Protein AF-A0A1H1QLU3-F1 (afdb_monomer)

Sequence (171 aa):
MPDSFSELRDSGGSNRPWVIGAIAVLIVAVLAAAAAAAYALSRPASERSASPAVVTVTAQPAPPNGPAQSPAPGTYTGWITSTSSGAESGFNGVLTFAGDSAMLSYPAKNCALLLTQSRDDAWTARPLTTRCPDSEGTWSVRDAAPGIIELERVGAEGSTTHGTLSWESPV

Organism: NCBI:txid441500

pLDDT: mean 75.28, std 16.71, range [37.44, 95.94]

Foldseek 3Di:
DDDPCVVVVVPPPDCVVVVVVVVVVVVVVVVVVVVVVVVVVLDDPPPPDPDDDPDDDPDDDADDPDPQDDDDFAKWKWKKWKDDPRDIDMFIWIWGDDHQWIKIDGVSQRWIWIWGHDDRQWTFTDTPDPSDPQVGDIWGWDPPDRQKIKIWDQTPPRMIMIIIIGGDDDD

Mean predicted aligned error: 17.28 Å

Secondary structure (DSSP, 8-state):
---TTHHHHHS----HHHHHHHHHHHHHHHHHHHHHHHHHHHSPP---------------PPPP--SS-SPPSEEEEEEEEEEETTEEEEEEEEEEEETTEEEEEEGGGTEEEEEEEEETTEEEEEESSTT-TT--EEEEEEEEETTEEEEEEE-GGG-EEEEEEEE----

Radius of gyration: 29.12 Å; Cα contacts (8 Å, |Δi|>4): 262; chains: 1; bounding box: 80×38×87 Å

Solvent-accessible surface area (backbone atoms only — not comparable to full-atom values): 10048 Å² total; per-residue (Å²): 132,86,62,85,66,57,61,66,68,70,67,64,68,82,58,60,67,60,52,52,49,53,51,53,53,51,53,52,52,52,51,51,52,52,52,51,50,52,53,58,70,69,44,75,78,77,75,73,83,74,74,84,77,87,75,84,80,80,86,76,81,82,77,79,93,61,80,92,72,69,80,74,70,44,42,24,39,37,53,34,40,36,39,45,97,90,46,77,50,72,46,59,38,40,38,34,37,62,79,67,32,31,40,41,34,26,74,94,59,63,23,38,30,43,30,36,61,73,56,86,46,35,24,42,33,42,68,76,36,93,54,42,79,85,58,58,49,56,32,40,51,42,80,76,47,96,61,30,34,38,40,37,30,71,44,76,94,78,17,39,36,39,30,50,28,37,57,58,77,89,127

Structure (mmCIF, N/CA/C/O backbone):
data_AF-A0A1H1QLU3-F1
#
_entry.id   AF-A0A1H1QLU3-F1
#
loop_
_atom_site.group_PDB
_atom_site.id
_atom_site.type_symbol
_atom_site.label_atom_id
_atom_site.label_alt_id
_atom_site.label_comp_id
_atom_site.label_asym_id
_atom_site.label_entity_id
_atom_site.label_seq_id
_atom_site.pdbx_PDB_ins_code
_atom_site.Cartn_x
_atom_site.Cartn_y
_atom_site.Cartn_z
_atom_site.occupancy
_atom_site.B_iso_or_equiv
_atom_site.auth_seq_id
_atom_site.auth_comp_id
_atom_site.auth_asym_id
_atom_site.auth_atom_id
_atom_site.pdbx_PDB_model_num
ATOM 1 N N . MET A 1 1 ? 50.876 -17.470 -65.745 1.00 58.22 1 MET A N 1
ATOM 2 C CA . MET A 1 1 ? 49.482 -17.453 -66.228 1.00 58.22 1 MET A CA 1
ATOM 3 C C . MET A 1 1 ? 48.637 -17.147 -65.002 1.00 58.22 1 MET A C 1
ATOM 5 O O . MET A 1 1 ? 48.676 -17.963 -64.095 1.00 58.22 1 MET A O 1
ATOM 9 N N . PRO A 1 2 ? 48.071 -15.939 -64.852 1.00 54.38 2 PRO A N 1
ATOM 10 C CA . PRO A 1 2 ? 47.222 -15.633 -63.705 1.00 54.38 2 PRO A CA 1
ATOM 11 C C . PRO A 1 2 ? 45.893 -16.381 -63.854 1.00 54.38 2 PRO A C 1
ATOM 13 O O . PRO A 1 2 ? 45.270 -16.329 -64.914 1.00 54.38 2 PRO A O 1
ATOM 16 N N . ASP A 1 3 ? 45.500 -17.123 -62.822 1.00 59.22 3 ASP A N 1
ATOM 17 C CA . ASP A 1 3 ? 44.288 -17.939 -62.837 1.00 59.22 3 ASP A CA 1
ATOM 18 C C . ASP A 1 3 ? 43.045 -17.036 -62.838 1.00 59.22 3 ASP A C 1
ATOM 20 O O . ASP A 1 3 ? 42.929 -16.131 -62.007 1.00 59.22 3 ASP A O 1
ATOM 24 N N . SER A 1 4 ? 42.086 -17.300 -63.733 1.00 61.44 4 SER A N 1
ATOM 25 C CA . SER A 1 4 ? 40.834 -16.530 -63.900 1.00 61.44 4 SER A CA 1
ATOM 26 C C . SER A 1 4 ? 39.953 -16.427 -62.642 1.00 61.44 4 SER A C 1
ATOM 28 O O . SER A 1 4 ? 38.969 -15.696 -62.635 1.00 61.44 4 SER A O 1
ATOM 30 N N . PHE A 1 5 ? 40.294 -17.126 -61.558 1.00 60.06 5 PHE A N 1
ATOM 31 C CA . PHE A 1 5 ? 39.605 -17.039 -60.266 1.00 60.06 5 PHE A CA 1
ATOM 32 C C . PHE A 1 5 ? 40.144 -15.930 -59.348 1.00 60.06 5 PHE A C 1
ATOM 34 O O . PHE A 1 5 ? 39.561 -15.668 -58.295 1.00 60.06 5 PHE A O 1
ATOM 41 N N . SER A 1 6 ? 41.232 -15.262 -59.741 1.00 57.44 6 SER A N 1
ATOM 42 C CA . SER A 1 6 ? 41.825 -14.143 -58.995 1.00 57.44 6 SER A CA 1
ATOM 43 C C . SER A 1 6 ? 40.922 -12.904 -59.025 1.00 57.44 6 SER A C 1
ATOM 45 O O . SER A 1 6 ? 40.708 -12.274 -57.993 1.00 57.44 6 SER A O 1
ATOM 47 N N . GLU A 1 7 ? 40.303 -12.613 -60.175 1.00 53.84 7 GLU A N 1
ATOM 48 C CA . GLU A 1 7 ? 39.374 -11.482 -60.351 1.00 53.84 7 GLU A CA 1
ATOM 49 C C . GLU A 1 7 ? 38.091 -11.624 -59.521 1.00 53.84 7 GLU A C 1
ATOM 51 O O . GLU A 1 7 ? 37.532 -10.625 -59.080 1.00 53.84 7 GLU A O 1
ATOM 56 N N . LEU A 1 8 ? 37.656 -12.855 -59.228 1.00 54.62 8 LEU A N 1
ATOM 57 C CA . LEU A 1 8 ? 36.462 -13.107 -58.413 1.00 54.62 8 LEU A CA 1
ATOM 58 C C . LEU A 1 8 ? 36.695 -12.889 -56.909 1.00 54.62 8 LEU A C 1
ATOM 60 O O . LEU A 1 8 ? 35.736 -12.693 -56.162 1.00 54.62 8 LEU A O 1
ATOM 64 N N . ARG A 1 9 ? 37.954 -12.921 -56.450 1.00 56.31 9 ARG A N 1
ATOM 65 C CA . ARG A 1 9 ? 38.309 -12.601 -55.055 1.00 56.31 9 ARG A CA 1
ATOM 66 C C . ARG A 1 9 ? 38.396 -11.096 -54.814 1.00 56.31 9 ARG A C 1
ATOM 68 O O . ARG A 1 9 ? 38.072 -10.669 -53.710 1.00 56.31 9 ARG A O 1
ATOM 75 N N . ASP A 1 10 ? 38.748 -10.320 -55.838 1.00 53.78 10 ASP A N 1
ATOM 76 C CA . ASP A 1 10 ? 38.830 -8.854 -55.771 1.00 53.78 10 ASP A CA 1
ATOM 77 C C . ASP A 1 10 ? 37.537 -8.137 -56.207 1.00 53.78 10 ASP A C 1
ATOM 79 O O . ASP A 1 10 ? 37.352 -6.961 -55.898 1.00 53.78 10 ASP A O 1
ATOM 83 N N . SER A 1 11 ? 36.586 -8.826 -56.852 1.00 54.09 11 SER A N 1
ATOM 84 C CA . SER A 1 11 ? 35.290 -8.243 -57.248 1.00 54.09 11 SER A CA 1
ATOM 85 C C . SER A 1 11 ? 34.263 -8.136 -56.109 1.00 54.09 11 SER A C 1
ATOM 87 O O . SER A 1 11 ? 33.170 -7.599 -56.297 1.00 54.09 11 SER A O 1
ATOM 89 N N . GLY A 1 12 ? 34.576 -8.649 -54.917 1.00 57.12 12 GLY A N 1
ATOM 90 C CA . GLY A 1 12 ? 33.723 -8.554 -53.734 1.00 57.12 12 GLY A CA 1
ATOM 91 C C . GLY A 1 12 ? 33.911 -7.222 -53.013 1.00 57.12 12 GLY A C 1
ATOM 92 O O . GLY A 1 12 ? 34.602 -7.164 -51.999 1.00 57.12 12 GLY A O 1
ATOM 93 N N . GLY A 1 13 ? 33.309 -6.145 -53.523 1.00 65.62 13 GLY A N 1
ATOM 94 C CA . GLY A 1 13 ? 33.301 -4.850 -52.837 1.00 65.62 13 GLY A CA 1
ATOM 95 C C . GLY A 1 13 ? 32.845 -4.987 -51.377 1.00 65.62 13 GLY A C 1
ATOM 96 O O . GLY A 1 13 ? 31.913 -5.734 -51.078 1.00 65.62 13 GLY A O 1
ATOM 97 N N . SER A 1 14 ? 33.521 -4.282 -50.462 1.00 69.81 14 SER A N 1
ATOM 98 C CA . SER A 1 14 ? 33.299 -4.392 -49.014 1.00 69.81 14 SER A CA 1
ATOM 99 C C . SER A 1 14 ? 31.819 -4.216 -48.660 1.00 69.81 14 SER A C 1
ATOM 101 O O . SER A 1 14 ? 31.268 -3.121 -48.712 1.00 69.81 14 SER A O 1
ATOM 103 N N . ASN A 1 15 ? 31.185 -5.309 -48.251 1.00 71.25 15 ASN A N 1
ATOM 104 C CA . ASN A 1 15 ? 29.811 -5.403 -47.756 1.00 71.25 15 ASN A CA 1
ATOM 105 C C . ASN A 1 15 ? 29.672 -4.942 -46.293 1.00 71.25 15 ASN A C 1
ATOM 107 O O . ASN A 1 15 ? 28.568 -4.911 -45.750 1.00 71.25 15 ASN A O 1
ATOM 111 N N . ARG A 1 16 ? 30.774 -4.521 -45.656 1.00 73.12 16 ARG A N 1
ATOM 112 C CA . ARG A 1 16 ? 30.801 -3.998 -44.281 1.00 73.12 16 ARG A CA 1
ATOM 113 C C . ARG A 1 16 ? 29.773 -2.894 -43.986 1.00 73.12 16 ARG A C 1
ATOM 115 O O . ARG A 1 16 ? 29.114 -3.030 -42.962 1.00 73.12 16 ARG A O 1
ATOM 122 N N . PRO A 1 17 ? 29.569 -1.844 -44.808 1.00 75.56 17 PRO A N 1
ATOM 123 C CA . PRO A 1 17 ? 28.588 -0.804 -44.486 1.00 75.56 17 PRO A CA 1
ATOM 124 C C . PRO A 1 17 ? 27.146 -1.333 -44.506 1.00 75.56 17 PRO A C 1
ATOM 126 O O . PRO A 1 17 ? 26.345 -0.945 -43.659 1.00 75.56 17 PRO A O 1
ATOM 129 N N . TRP A 1 18 ? 26.834 -2.278 -45.398 1.00 84.19 18 TRP A N 1
ATOM 130 C CA . TRP A 1 18 ? 25.534 -2.955 -45.434 1.00 84.19 18 TRP A CA 1
AT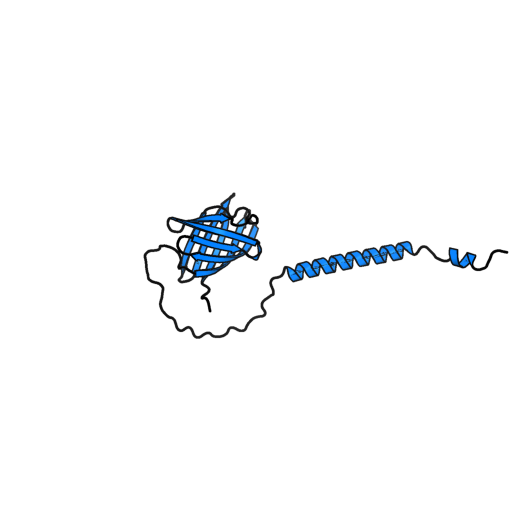OM 131 C C . TRP A 1 18 ? 25.318 -3.854 -44.215 1.00 84.19 18 TRP A C 1
ATOM 133 O O . TRP A 1 18 ? 24.247 -3.827 -43.614 1.00 84.19 18 TRP A O 1
ATOM 143 N N . VAL A 1 19 ? 26.345 -4.605 -43.807 1.00 85.06 19 VAL A N 1
ATOM 144 C CA . VAL A 1 19 ? 26.290 -5.461 -42.611 1.00 85.06 19 VAL A CA 1
ATOM 145 C C . VAL A 1 19 ? 26.143 -4.622 -41.340 1.00 85.06 19 VAL A C 1
ATOM 147 O O . VAL A 1 19 ? 25.318 -4.942 -40.491 1.00 85.06 19 VAL A O 1
ATOM 150 N N . ILE A 1 20 ? 26.887 -3.520 -41.219 1.00 84.31 20 ILE A N 1
ATOM 151 C CA . ILE A 1 20 ? 26.778 -2.597 -40.079 1.00 84.31 20 ILE A CA 1
ATOM 152 C C . ILE A 1 20 ? 25.380 -1.972 -40.031 1.00 84.31 20 ILE A C 1
ATOM 154 O O . ILE A 1 20 ? 24.773 -1.931 -38.963 1.00 84.31 20 ILE A O 1
ATOM 158 N N . GLY A 1 21 ? 24.840 -1.550 -41.179 1.00 87.88 21 GLY A N 1
ATOM 159 C CA . GLY A 1 21 ? 23.472 -1.042 -41.275 1.00 87.88 21 GLY A CA 1
ATOM 160 C C . GLY A 1 21 ? 22.434 -2.077 -40.835 1.00 87.88 21 GLY A C 1
ATOM 161 O O . GLY A 1 21 ? 21.565 -1.769 -40.023 1.00 87.88 21 GLY A O 1
ATOM 162 N N . ALA A 1 22 ? 22.563 -3.323 -41.297 1.00 86.44 22 ALA A N 1
ATOM 163 C CA . ALA A 1 22 ? 21.666 -4.410 -40.913 1.00 86.44 22 ALA A CA 1
ATOM 164 C C . ALA A 1 22 ? 21.723 -4.713 -39.405 1.00 86.44 22 ALA A C 1
ATOM 166 O O . ALA A 1 22 ? 20.681 -4.877 -38.771 1.00 86.44 22 ALA A O 1
ATOM 167 N N . ILE A 1 23 ? 22.920 -4.729 -38.811 1.00 92.50 23 ILE A N 1
ATOM 168 C CA . ILE A 1 23 ? 23.096 -4.941 -37.366 1.00 92.50 23 ILE A CA 1
ATOM 169 C C . ILE A 1 23 ? 22.497 -3.779 -36.568 1.00 92.50 23 ILE A C 1
ATOM 171 O O . ILE A 1 23 ? 21.805 -4.013 -35.578 1.00 92.50 23 ILE A O 1
ATOM 175 N N . ALA A 1 24 ? 22.708 -2.535 -37.001 1.00 92.38 24 ALA A N 1
ATOM 176 C CA . ALA A 1 24 ? 22.151 -1.367 -36.326 1.00 92.38 24 ALA A CA 1
ATOM 177 C C . ALA A 1 24 ? 20.613 -1.397 -36.319 1.00 92.38 24 ALA A C 1
ATOM 179 O O . ALA A 1 24 ? 19.999 -1.192 -35.272 1.00 92.38 24 ALA A O 1
ATOM 180 N N . VAL A 1 25 ? 19.990 -1.728 -37.455 1.00 94.81 25 VAL A N 1
ATOM 181 C CA . VAL A 1 25 ? 18.529 -1.888 -37.555 1.00 94.81 25 VAL A CA 1
ATOM 182 C C . VAL A 1 25 ? 18.035 -3.013 -36.646 1.00 94.81 25 VAL A C 1
ATOM 184 O O . VAL A 1 25 ? 17.040 -2.835 -35.943 1.00 94.81 25 VAL A O 1
ATOM 187 N N . LEU A 1 26 ? 18.743 -4.146 -36.606 1.00 94.88 26 LEU A N 1
ATOM 188 C CA . LEU A 1 26 ? 18.394 -5.272 -35.740 1.00 94.88 26 LEU A CA 1
ATOM 189 C C . LEU A 1 26 ? 18.405 -4.869 -34.258 1.00 94.88 26 LEU A C 1
ATOM 191 O O . LEU A 1 26 ? 17.459 -5.167 -33.534 1.00 94.88 26 LEU A O 1
ATOM 195 N N . ILE A 1 27 ? 19.441 -4.156 -33.810 1.00 95.94 27 ILE A N 1
ATOM 196 C CA . ILE A 1 27 ? 19.559 -3.701 -32.417 1.00 95.94 27 ILE A CA 1
ATOM 197 C C . ILE A 1 27 ? 18.405 -2.762 -32.057 1.00 95.94 27 ILE A C 1
ATOM 199 O O . ILE A 1 27 ? 17.768 -2.943 -31.019 1.00 95.94 27 ILE A O 1
ATOM 203 N N . VAL A 1 28 ? 18.098 -1.790 -32.919 1.00 95.06 28 VAL A N 1
ATOM 204 C CA . VAL A 1 28 ? 16.991 -0.849 -32.689 1.00 95.06 28 VAL A CA 1
ATOM 205 C C . VAL A 1 28 ? 15.654 -1.587 -32.602 1.00 95.06 28 VAL A C 1
ATOM 207 O O . VAL A 1 28 ? 14.864 -1.311 -31.700 1.00 95.06 28 VAL A O 1
ATOM 210 N N . ALA A 1 29 ? 15.414 -2.564 -33.481 1.00 94.19 29 ALA A N 1
ATOM 211 C CA . ALA A 1 29 ? 14.197 -3.372 -33.456 1.00 94.19 29 ALA A CA 1
ATOM 212 C C . ALA A 1 29 ? 14.062 -4.185 -32.157 1.00 94.19 29 ALA A C 1
ATOM 214 O O . ALA A 1 29 ? 12.985 -4.216 -31.560 1.00 94.19 29 ALA A O 1
ATOM 215 N N . VAL A 1 30 ? 15.152 -4.796 -31.682 1.00 95.31 30 VAL A N 1
ATOM 216 C CA . VAL A 1 30 ? 15.166 -5.559 -30.422 1.00 95.31 30 VAL A CA 1
ATOM 217 C C . VAL A 1 30 ? 14.887 -4.651 -29.224 1.00 95.31 30 VAL A C 1
ATOM 219 O O . VAL A 1 30 ? 14.071 -4.999 -28.371 1.00 95.31 30 VAL A O 1
ATOM 222 N N . LEU A 1 31 ? 15.507 -3.469 -29.169 1.00 94.06 31 LEU A N 1
ATOM 223 C CA . LEU A 1 31 ? 15.276 -2.503 -28.092 1.00 94.06 31 LEU A CA 1
ATOM 224 C C . LEU A 1 31 ? 13.831 -1.991 -28.084 1.00 94.06 31 LEU A C 1
ATOM 226 O O . LEU A 1 31 ? 13.212 -1.923 -27.022 1.00 94.06 31 LEU A O 1
ATOM 230 N N . ALA A 1 32 ? 13.268 -1.686 -29.255 1.00 90.12 32 ALA A N 1
ATOM 231 C CA . ALA A 1 32 ? 11.879 -1.254 -29.380 1.00 90.12 32 ALA A CA 1
ATOM 232 C C . ALA A 1 32 ? 10.895 -2.350 -28.938 1.00 90.12 32 ALA A C 1
ATOM 234 O O . ALA A 1 32 ? 9.951 -2.067 -28.200 1.00 90.12 32 ALA A O 1
ATOM 235 N N . ALA A 1 33 ? 11.136 -3.605 -29.330 1.00 90.69 33 ALA A N 1
ATOM 236 C CA . ALA A 1 33 ? 10.316 -4.740 -28.915 1.00 90.69 33 ALA A CA 1
ATOM 237 C C . ALA A 1 33 ? 10.388 -4.979 -27.398 1.00 90.69 33 ALA A C 1
ATOM 239 O O . ALA A 1 33 ? 9.356 -5.167 -26.754 1.00 90.69 33 ALA A O 1
ATOM 240 N N . ALA A 1 34 ? 11.587 -4.913 -26.811 1.00 87.69 34 ALA A N 1
ATOM 241 C CA . ALA A 1 34 ? 11.775 -5.055 -25.370 1.00 87.69 34 ALA A CA 1
ATOM 242 C C . ALA A 1 34 ? 11.071 -3.933 -24.588 1.00 87.69 34 ALA A C 1
ATOM 244 O O . ALA A 1 34 ? 10.384 -4.208 -23.605 1.00 87.69 34 ALA A O 1
ATOM 245 N N . ALA A 1 35 ? 11.176 -2.684 -25.052 1.00 85.56 35 ALA A N 1
ATOM 246 C CA . ALA A 1 35 ? 10.495 -1.546 -24.440 1.00 85.56 35 ALA A CA 1
ATOM 247 C C . ALA A 1 35 ? 8.966 -1.668 -24.539 1.00 85.56 35 ALA A C 1
ATOM 249 O O . ALA A 1 35 ? 8.266 -1.439 -23.553 1.00 85.56 35 ALA A O 1
ATOM 250 N N . ALA A 1 36 ? 8.440 -2.084 -25.695 1.00 85.06 36 ALA A N 1
ATOM 251 C CA . ALA A 1 36 ? 7.009 -2.309 -25.885 1.00 85.06 36 ALA A CA 1
ATOM 252 C C . ALA A 1 36 ? 6.478 -3.438 -24.988 1.00 85.06 36 ALA A C 1
ATOM 254 O O . ALA A 1 36 ? 5.416 -3.292 -24.386 1.00 85.06 36 ALA A O 1
ATOM 255 N N . ALA A 1 37 ? 7.228 -4.534 -24.848 1.00 79.06 37 ALA A N 1
ATOM 256 C CA . ALA A 1 37 ? 6.872 -5.643 -23.968 1.00 79.06 37 ALA A CA 1
ATOM 257 C C . ALA A 1 37 ? 6.897 -5.230 -22.490 1.00 79.06 37 ALA A C 1
ATOM 259 O O . ALA A 1 37 ? 5.944 -5.503 -21.764 1.00 79.06 37 ALA A O 1
ATOM 260 N N . ALA A 1 38 ? 7.940 -4.518 -22.054 1.00 80.25 38 ALA A N 1
ATOM 261 C CA . ALA A 1 38 ? 8.022 -3.986 -20.697 1.00 80.25 38 ALA A CA 1
ATOM 262 C C . ALA A 1 38 ? 6.850 -3.042 -20.402 1.00 80.25 38 ALA A C 1
ATOM 264 O O . ALA A 1 38 ? 6.216 -3.148 -19.355 1.00 80.25 38 ALA A O 1
ATOM 265 N N . TYR A 1 39 ? 6.506 -2.168 -21.348 1.00 80.25 39 TYR A N 1
ATOM 266 C CA . TYR A 1 39 ? 5.376 -1.259 -21.215 1.00 80.25 39 TYR A CA 1
ATOM 267 C C . TYR A 1 39 ? 4.026 -1.989 -21.172 1.00 80.25 39 TYR A C 1
ATOM 269 O O . TYR A 1 39 ? 3.174 -1.648 -20.356 1.00 80.25 39 TYR A O 1
ATOM 277 N N . ALA A 1 40 ? 3.836 -3.018 -22.002 1.00 77.69 40 ALA A N 1
ATOM 278 C CA . ALA A 1 40 ? 2.625 -3.836 -22.001 1.00 77.69 40 ALA A CA 1
ATOM 279 C C . ALA A 1 40 ? 2.459 -4.630 -20.696 1.00 77.69 40 ALA A C 1
ATOM 281 O O . ALA A 1 40 ? 1.360 -4.675 -20.156 1.00 77.69 40 ALA A O 1
ATOM 282 N N . LEU A 1 41 ? 3.543 -5.203 -20.165 1.00 75.25 41 LEU A N 1
ATOM 283 C CA . LEU A 1 41 ? 3.536 -5.948 -18.900 1.00 75.25 41 LEU A CA 1
ATOM 284 C C . LEU A 1 41 ? 3.376 -5.042 -17.673 1.00 75.25 41 LEU A C 1
ATOM 286 O O . LEU A 1 41 ? 2.853 -5.477 -16.653 1.00 75.25 41 LEU A O 1
ATOM 290 N N . SER A 1 42 ? 3.818 -3.787 -17.767 1.00 72.31 42 SER A N 1
ATOM 291 C CA . SER A 1 42 ? 3.683 -2.805 -16.684 1.00 72.31 42 SER A CA 1
ATOM 292 C C . SER A 1 42 ? 2.297 -2.164 -16.629 1.00 72.31 42 SER A C 1
ATOM 294 O O . SER A 1 42 ? 1.981 -1.466 -15.666 1.00 72.31 42 SER A O 1
ATOM 296 N N . ARG A 1 43 ? 1.464 -2.356 -17.658 1.00 63.56 43 ARG A N 1
ATOM 297 C CA . ARG A 1 43 ? 0.082 -1.886 -17.634 1.00 63.56 43 ARG A CA 1
ATOM 298 C C . ARG A 1 43 ? -0.761 -2.893 -16.848 1.00 63.56 43 ARG A C 1
ATOM 300 O O . ARG A 1 43 ? -0.810 -4.056 -17.252 1.00 63.56 43 ARG A O 1
ATOM 307 N N . PRO A 1 44 ? -1.453 -2.479 -15.768 1.00 53.91 44 PRO A N 1
ATOM 308 C CA . PRO A 1 44 ? -2.491 -3.320 -15.193 1.00 53.91 44 PRO A CA 1
ATOM 309 C C . PRO A 1 44 ? -3.480 -3.641 -16.312 1.00 53.91 44 PRO A C 1
ATOM 311 O O . PRO A 1 44 ? -3.802 -2.764 -17.122 1.00 53.91 44 PRO A O 1
ATOM 314 N N . ALA A 1 45 ? -3.890 -4.907 -16.407 1.00 53.94 45 ALA A N 1
ATOM 315 C CA . ALA A 1 45 ? -4.875 -5.321 -17.389 1.00 53.94 45 ALA A CA 1
ATOM 316 C C . ALA A 1 45 ? -6.059 -4.356 -17.286 1.00 53.94 45 ALA A C 1
ATOM 318 O O . ALA A 1 45 ? -6.669 -4.252 -16.225 1.00 53.94 45 ALA A O 1
ATOM 319 N N . SER A 1 46 ? -6.337 -3.596 -18.351 1.00 49.81 46 SER A N 1
ATOM 320 C CA . SER A 1 46 ? -7.586 -2.852 -18.427 1.00 49.81 46 SER A CA 1
ATOM 321 C C . SER A 1 46 ? -8.683 -3.899 -18.384 1.00 49.81 46 SER A C 1
ATOM 323 O O . SER A 1 46 ? -8.922 -4.591 -19.377 1.00 49.81 46 SER A O 1
ATOM 325 N N . GLU A 1 47 ? -9.268 -4.068 -17.203 1.00 48.94 47 GLU A N 1
ATOM 326 C CA . GLU A 1 47 ? -10.439 -4.887 -16.978 1.00 48.94 47 GLU A CA 1
ATOM 327 C C . GLU A 1 47 ? -11.488 -4.387 -17.963 1.00 48.94 47 GLU A C 1
ATOM 329 O O . GLU A 1 47 ? -12.012 -3.276 -17.860 1.00 48.94 47 GLU A O 1
ATOM 334 N N . ARG A 1 48 ? -11.691 -5.175 -19.025 1.00 43.50 48 ARG A N 1
ATOM 335 C CA . ARG A 1 48 ? -12.796 -4.974 -19.951 1.00 43.50 48 ARG A CA 1
ATOM 336 C C . ARG A 1 48 ? -14.039 -4.879 -19.096 1.00 43.50 48 ARG A C 1
ATOM 338 O O . ARG A 1 48 ? -14.318 -5.822 -18.364 1.00 43.50 48 ARG A O 1
ATOM 345 N N . SER A 1 49 ? -14.743 -3.761 -19.245 1.00 47.50 49 SER A N 1
ATOM 346 C CA . SER A 1 49 ? -16.068 -3.481 -18.709 1.00 47.50 49 SER A CA 1
ATOM 347 C C . SER A 1 49 ? -16.870 -4.762 -18.487 1.00 47.50 49 SER A C 1
ATOM 349 O O . SER A 1 49 ? -17.493 -5.287 -19.411 1.00 47.50 49 SER A O 1
ATOM 351 N N . ALA A 1 50 ? -16.844 -5.273 -17.258 1.00 43.66 50 ALA A N 1
ATOM 352 C CA . ALA A 1 50 ? -17.847 -6.210 -16.809 1.00 43.66 50 ALA A CA 1
ATOM 353 C C . ALA A 1 50 ? -19.121 -5.380 -16.640 1.00 43.66 50 ALA A C 1
ATOM 355 O O . ALA A 1 50 ? -19.174 -4.450 -15.837 1.00 43.66 50 ALA A O 1
ATOM 356 N N . SER A 1 51 ? -20.106 -5.656 -17.492 1.00 48.56 51 SER A N 1
ATOM 357 C CA . SER A 1 51 ? -21.461 -5.117 -17.388 1.00 48.56 51 SER A CA 1
ATOM 358 C C . SER A 1 51 ? -21.931 -5.178 -15.928 1.00 48.56 51 SER A C 1
ATOM 360 O O . SER A 1 51 ? -21.771 -6.237 -15.317 1.00 48.56 51 SER A O 1
ATOM 362 N N . PRO A 1 52 ? -22.510 -4.106 -15.355 1.00 43.56 52 PRO A N 1
ATOM 363 C CA . PRO A 1 52 ? -22.904 -4.122 -13.955 1.00 43.56 52 PRO A CA 1
ATOM 364 C C . PRO A 1 52 ? -23.982 -5.189 -13.751 1.00 43.56 52 PRO A C 1
ATOM 366 O O . PRO A 1 52 ? -25.081 -5.099 -14.301 1.00 43.56 52 PRO A O 1
ATOM 369 N N . ALA A 1 53 ? -23.652 -6.227 -12.983 1.00 45.72 53 ALA A N 1
ATOM 370 C CA . ALA A 1 53 ? -24.640 -7.151 -12.460 1.00 45.72 53 ALA A CA 1
ATOM 371 C C . ALA A 1 53 ? -25.462 -6.385 -11.418 1.00 45.72 53 ALA A C 1
ATOM 373 O O . ALA A 1 53 ? -24.923 -5.891 -10.429 1.00 45.72 53 ALA A O 1
ATOM 374 N N . VAL A 1 54 ? -26.764 -6.242 -11.662 1.00 51.66 54 VAL A N 1
ATOM 375 C CA . VAL A 1 54 ? -27.692 -5.654 -10.692 1.00 51.66 54 VAL A CA 1
ATOM 376 C C . VAL A 1 54 ? -27.824 -6.639 -9.533 1.00 51.66 54 VAL A C 1
ATOM 378 O O . VAL A 1 54 ? -28.577 -7.607 -9.612 1.00 51.66 54 VAL A O 1
ATOM 381 N N . VAL A 1 55 ? -27.056 -6.416 -8.468 1.00 51.06 55 VAL A N 1
ATOM 382 C CA . VAL A 1 55 ? -27.164 -7.182 -7.225 1.00 51.06 55 VAL A CA 1
ATOM 383 C C . VAL A 1 55 ? -28.285 -6.567 -6.395 1.00 51.06 55 VAL A C 1
ATOM 385 O O . VAL A 1 55 ? -28.229 -5.404 -6.000 1.00 51.06 55 VAL A O 1
ATOM 388 N N . THR A 1 56 ? -29.342 -7.341 -6.161 1.00 41.81 56 THR A N 1
ATOM 389 C CA . THR A 1 56 ? -30.432 -6.958 -5.262 1.00 41.81 56 THR A CA 1
ATOM 390 C C . THR A 1 56 ? -29.908 -6.989 -3.826 1.00 41.81 56 THR A C 1
ATOM 392 O O . THR A 1 56 ? -29.652 -8.055 -3.275 1.00 41.81 56 THR A O 1
ATOM 395 N N . VAL A 1 57 ? -29.706 -5.810 -3.237 1.00 43.66 57 VAL A N 1
ATOM 396 C CA . VAL A 1 57 ? -29.202 -5.645 -1.869 1.00 43.66 57 VAL A CA 1
ATOM 397 C C . VAL A 1 57 ? -30.325 -5.948 -0.875 1.00 43.66 57 VAL A C 1
ATOM 399 O O . VAL A 1 57 ? -31.203 -5.118 -0.646 1.00 43.66 57 VAL A O 1
ATOM 402 N N . THR A 1 58 ? -30.303 -7.124 -0.252 1.00 41.72 58 THR A N 1
ATOM 403 C CA . THR A 1 58 ? -30.994 -7.338 1.026 1.00 41.72 58 THR A CA 1
ATOM 404 C C . THR A 1 58 ? -30.098 -6.796 2.134 1.00 41.72 58 THR A C 1
ATOM 406 O O . THR A 1 58 ? -29.125 -7.436 2.524 1.00 41.72 58 THR A O 1
ATOM 409 N N . ALA A 1 59 ? -30.385 -5.578 2.592 1.00 48.06 59 ALA A N 1
ATOM 410 C CA . ALA A 1 59 ? -29.686 -4.962 3.712 1.00 48.06 59 ALA A CA 1
ATOM 411 C C . ALA A 1 59 ? -29.946 -5.753 5.008 1.00 48.06 59 ALA A C 1
ATOM 413 O O . ALA A 1 59 ? -31.095 -5.896 5.425 1.00 48.06 59 ALA A O 1
ATOM 414 N N . GLN A 1 60 ? -28.882 -6.217 5.665 1.00 39.88 60 GLN A N 1
ATOM 415 C CA . GLN A 1 60 ? -28.911 -6.772 7.022 1.00 39.88 60 GLN A CA 1
ATOM 416 C C . GLN A 1 60 ? -27.762 -6.147 7.846 1.00 39.88 60 GLN A C 1
ATOM 418 O O . GLN A 1 60 ? -26.788 -5.677 7.263 1.00 39.88 60 GLN A O 1
ATOM 423 N N . PRO A 1 61 ? -27.907 -6.043 9.177 1.00 41.19 61 PRO A N 1
ATOM 424 C CA . PRO A 1 61 ? -28.025 -4.801 9.934 1.00 41.19 61 PRO A CA 1
ATOM 425 C C . PRO A 1 61 ? -26.679 -4.119 10.206 1.00 41.19 61 PRO A C 1
ATOM 427 O O . PRO A 1 61 ? -25.640 -4.766 10.294 1.00 41.19 61 PRO A O 1
ATOM 430 N N . ALA A 1 62 ? -26.749 -2.800 10.402 1.00 42.72 62 ALA A N 1
ATOM 431 C CA . ALA A 1 62 ? -25.629 -1.939 10.764 1.00 42.72 62 ALA A CA 1
ATOM 432 C C . ALA A 1 62 ? -24.801 -2.489 11.950 1.00 42.72 62 ALA A C 1
ATOM 434 O O . ALA A 1 62 ? -25.387 -3.031 12.896 1.00 42.72 62 ALA A O 1
ATOM 435 N N . PRO A 1 63 ? -23.462 -2.311 11.940 1.00 43.25 63 PRO A N 1
ATOM 436 C CA . PRO A 1 63 ? -22.632 -2.594 13.104 1.00 43.25 63 PRO A CA 1
ATOM 437 C C . PRO A 1 63 ? -23.073 -1.727 14.296 1.00 43.25 63 PRO A C 1
ATOM 439 O O . PRO A 1 63 ? -23.662 -0.657 14.105 1.00 43.25 63 PRO A O 1
ATOM 442 N N . PRO A 1 64 ? -22.847 -2.194 15.536 1.00 41.62 64 PRO A N 1
ATOM 443 C CA . PRO A 1 64 ? -23.351 -1.525 16.721 1.00 41.62 64 PRO A CA 1
ATOM 444 C C . PRO A 1 64 ? -22.788 -0.106 16.798 1.00 41.62 64 PRO A C 1
ATOM 446 O O . PRO A 1 64 ? -21.579 0.095 16.717 1.00 41.62 64 PRO A O 1
ATOM 449 N N . ASN A 1 65 ? -23.686 0.862 16.991 1.00 42.41 65 ASN A N 1
ATOM 450 C CA . ASN A 1 65 ? -23.358 2.220 17.411 1.00 42.41 65 ASN A CA 1
ATOM 451 C C . ASN A 1 65 ? -22.696 2.160 18.799 1.00 42.41 65 ASN A C 1
ATOM 453 O O . ASN A 1 65 ? -23.357 2.314 19.825 1.00 42.41 65 ASN A O 1
ATOM 457 N N . GLY A 1 66 ? -21.402 1.858 18.829 1.00 38.66 66 GLY A N 1
ATOM 458 C CA . GLY A 1 66 ? -20.516 2.098 19.957 1.00 38.66 66 GLY A CA 1
ATOM 459 C C . GLY A 1 66 ? -19.834 3.459 19.793 1.00 38.66 66 GLY A C 1
ATOM 460 O O . GLY A 1 66 ? -19.719 3.947 18.668 1.00 38.66 66 GLY A O 1
ATOM 461 N N . PRO A 1 67 ? -19.405 4.106 20.889 1.00 37.44 67 PRO A N 1
ATOM 462 C CA . PRO A 1 67 ? -18.636 5.344 20.801 1.00 37.44 67 PRO A CA 1
ATOM 463 C C . PRO A 1 67 ? -17.398 5.110 19.924 1.00 37.44 67 PRO A C 1
ATOM 465 O O . PRO A 1 67 ? -16.797 4.046 20.010 1.00 37.44 67 PRO A O 1
ATOM 468 N N . ALA A 1 68 ? -17.064 6.087 19.077 1.00 48.34 68 ALA A N 1
ATOM 469 C CA . ALA A 1 68 ? -16.001 6.047 18.070 1.00 48.34 68 ALA A CA 1
ATOM 470 C C . ALA A 1 68 ? -14.688 5.435 18.596 1.00 48.34 68 ALA A C 1
ATOM 472 O O . ALA A 1 68 ? -13.872 6.130 19.198 1.00 48.34 68 ALA A O 1
ATOM 473 N N . GLN A 1 69 ? -14.502 4.129 18.413 1.00 54.31 69 GLN A N 1
ATOM 474 C CA . GLN A 1 69 ? -13.324 3.397 18.869 1.00 54.31 69 GLN A CA 1
ATOM 475 C C . GLN A 1 69 ? -13.012 2.306 17.845 1.00 54.31 69 GLN A C 1
ATOM 477 O O . GLN A 1 69 ? -13.569 1.216 17.895 1.00 54.31 69 GLN A O 1
ATOM 482 N N . SER A 1 70 ? -12.104 2.653 16.933 1.00 58.97 70 SER A N 1
ATOM 483 C CA . SER A 1 70 ? -11.540 1.831 15.857 1.00 58.97 70 SER A CA 1
ATOM 484 C C . SER A 1 70 ? -12.473 1.405 14.714 1.00 58.97 70 SER A C 1
ATOM 486 O O . SER A 1 70 ? -13.600 0.969 14.957 1.00 58.97 70 SER A O 1
ATOM 488 N N . PRO A 1 71 ? -11.974 1.453 13.458 1.00 68.31 71 PRO A N 1
ATOM 489 C CA . PRO A 1 71 ? -12.668 0.883 12.311 1.00 68.31 71 PRO A CA 1
ATOM 490 C C . PRO A 1 71 ? -13.019 -0.587 12.539 1.00 68.31 71 PRO A C 1
ATOM 492 O O . PRO A 1 71 ? -12.291 -1.324 13.214 1.00 68.31 71 PRO A O 1
ATOM 495 N N . ALA A 1 72 ? -14.129 -1.026 11.947 1.00 73.31 72 ALA A N 1
ATOM 496 C CA . ALA A 1 72 ? -14.556 -2.413 12.049 1.00 73.31 72 ALA A CA 1
ATOM 497 C C . ALA A 1 72 ? -13.464 -3.371 11.519 1.00 73.31 72 ALA A C 1
ATOM 499 O O . ALA A 1 72 ? -12.811 -3.077 10.513 1.00 73.31 72 ALA A O 1
ATOM 500 N N . PRO A 1 73 ? -13.257 -4.534 12.165 1.00 80.75 73 PRO A N 1
ATOM 501 C CA . PRO A 1 73 ? -12.324 -5.532 11.663 1.00 80.75 73 PRO A CA 1
ATOM 502 C C . PRO A 1 73 ? -12.766 -6.011 10.276 1.00 80.75 73 PRO A C 1
ATOM 504 O O . PRO A 1 73 ? -13.924 -6.378 10.073 1.00 80.75 73 PRO A O 1
ATOM 507 N N . GLY A 1 74 ? -11.837 -6.015 9.323 1.00 82.94 74 GLY A N 1
ATOM 508 C CA . GLY A 1 74 ? -12.137 -6.300 7.923 1.00 82.94 74 GLY A CA 1
ATOM 509 C C . GLY A 1 74 ? -11.056 -5.801 6.972 1.00 82.94 74 GLY A C 1
ATOM 510 O O . GLY A 1 74 ? -10.074 -5.184 7.395 1.00 82.94 74 GLY A O 1
ATOM 511 N N . THR A 1 75 ? -11.241 -6.086 5.684 1.00 89.00 75 THR A N 1
ATOM 512 C CA . THR A 1 75 ? -10.352 -5.640 4.607 1.00 89.00 75 THR A CA 1
ATOM 513 C C . THR A 1 75 ? -11.019 -4.524 3.814 1.00 89.00 75 THR A C 1
ATOM 515 O O . THR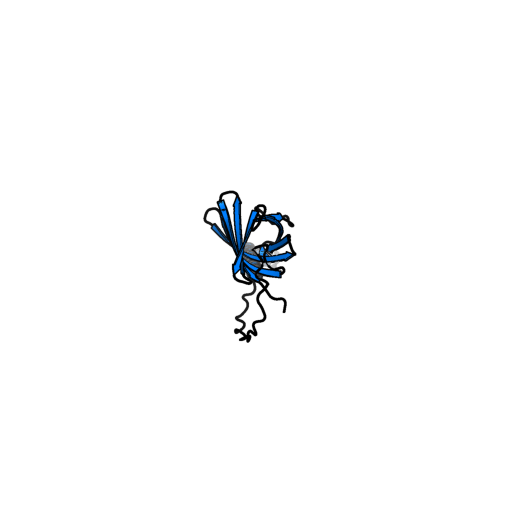 A 1 75 ? -12.155 -4.643 3.360 1.00 89.00 75 THR A O 1
ATOM 518 N N . TYR A 1 76 ? -10.280 -3.436 3.649 1.00 89.50 76 TYR A N 1
ATOM 519 C CA . TYR A 1 76 ? -10.669 -2.239 2.931 1.00 89.50 76 TYR A CA 1
ATOM 520 C C . TYR A 1 76 ? -9.722 -2.038 1.754 1.0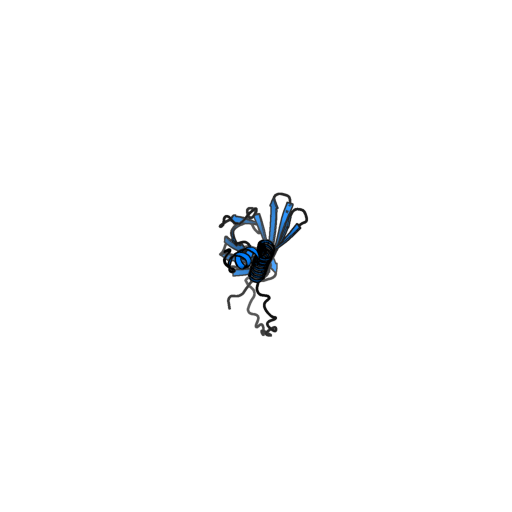0 89.50 76 TYR A C 1
ATOM 522 O O . TYR A 1 76 ? -8.504 -2.165 1.900 1.00 89.50 76 TYR A O 1
ATOM 530 N N . THR A 1 77 ? -10.262 -1.697 0.595 1.00 91.19 77 THR A N 1
ATOM 531 C CA . THR A 1 77 ? -9.493 -1.443 -0.626 1.00 91.19 77 THR A CA 1
ATOM 532 C C . THR A 1 77 ? -9.864 -0.089 -1.205 1.00 91.19 77 THR A C 1
ATOM 534 O O . THR A 1 77 ? -10.949 0.440 -0.960 1.00 91.19 77 THR A O 1
ATOM 537 N N . GLY A 1 78 ? -8.947 0.521 -1.946 1.00 88.56 78 GLY A N 1
ATOM 538 C CA . GLY A 1 78 ? -9.211 1.806 -2.579 1.00 88.56 78 GLY A CA 1
ATOM 539 C C . GLY A 1 78 ? -7.954 2.520 -3.043 1.00 88.56 78 GLY A C 1
ATOM 540 O O . GLY A 1 78 ? -6.852 1.964 -3.049 1.00 88.56 78 GLY A O 1
ATOM 541 N N . TRP A 1 79 ? -8.142 3.769 -3.456 1.00 88.38 79 TRP A N 1
ATOM 542 C CA . TRP A 1 79 ? -7.095 4.594 -4.041 1.00 88.38 79 TRP A CA 1
ATOM 543 C C . TRP A 1 79 ? -6.539 5.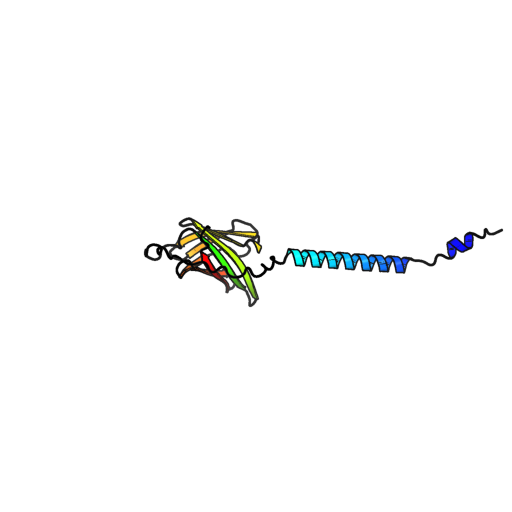581 -3.016 1.00 88.38 79 TRP A C 1
ATOM 545 O O . TRP A 1 79 ? -7.288 6.261 -2.316 1.00 88.38 79 TRP A O 1
ATOM 555 N N . ILE A 1 80 ? -5.212 5.666 -2.949 1.00 88.06 80 ILE A N 1
ATOM 556 C CA . ILE A 1 80 ? -4.480 6.572 -2.068 1.00 88.06 80 ILE A CA 1
ATOM 557 C C . ILE A 1 80 ? -3.627 7.486 -2.941 1.00 88.06 80 ILE A C 1
ATOM 559 O O . ILE A 1 80 ? -2.804 7.025 -3.734 1.00 88.06 80 ILE A O 1
ATOM 563 N N . THR A 1 81 ? -3.815 8.787 -2.783 1.00 87.31 81 THR A N 1
ATOM 564 C CA . THR A 1 81 ? -3.066 9.856 -3.437 1.00 87.31 81 THR A CA 1
ATOM 565 C C . THR A 1 81 ? -2.011 10.410 -2.488 1.00 87.31 81 THR A C 1
ATOM 567 O O . THR A 1 81 ? -2.206 10.540 -1.284 1.00 87.31 81 THR A O 1
ATOM 570 N N . SER A 1 82 ? -0.837 10.712 -3.024 1.00 83.62 82 SER A N 1
ATOM 571 C CA . SER A 1 82 ? 0.285 11.300 -2.310 1.00 83.62 82 SER A CA 1
ATOM 572 C C . SER A 1 82 ? 0.794 12.495 -3.093 1.00 83.62 82 SER A C 1
ATOM 574 O O . SER A 1 82 ? 1.236 12.355 -4.236 1.00 83.62 82 SER A O 1
ATOM 576 N N . THR A 1 83 ? 0.781 13.652 -2.450 1.00 83.56 83 THR A N 1
ATOM 577 C CA . THR A 1 83 ? 1.277 14.920 -2.970 1.00 83.56 83 THR A CA 1
ATOM 578 C C . THR A 1 83 ? 2.580 15.290 -2.275 1.00 83.56 83 THR A C 1
ATOM 580 O O . THR A 1 83 ? 2.650 15.333 -1.049 1.00 83.56 83 THR A O 1
ATOM 583 N N . SER A 1 84 ? 3.632 15.545 -3.052 1.00 78.88 84 SER A N 1
ATOM 584 C CA . SER A 1 84 ? 4.930 16.010 -2.548 1.00 78.88 84 SER A CA 1
ATOM 585 C C . SER A 1 84 ? 5.521 17.038 -3.505 1.00 78.88 84 SER A C 1
ATOM 587 O O . SER A 1 84 ? 5.632 16.780 -4.702 1.00 78.88 84 SER A O 1
ATOM 589 N N . SER A 1 85 ? 5.908 18.212 -2.997 1.00 72.31 85 SER A N 1
ATOM 590 C CA . SER A 1 85 ? 6.550 19.292 -3.775 1.00 72.31 85 SER A CA 1
ATOM 591 C C . SER A 1 85 ? 5.825 19.687 -5.082 1.00 72.31 85 SER A C 1
ATOM 593 O O . SER A 1 85 ? 6.450 20.080 -6.062 1.00 72.31 85 SER A O 1
ATOM 595 N N . GLY A 1 86 ? 4.491 19.580 -5.107 1.00 66.00 86 GLY A N 1
ATOM 596 C CA . GLY A 1 86 ? 3.658 19.902 -6.276 1.00 66.00 86 GLY A CA 1
ATOM 597 C C . GLY A 1 86 ? 3.470 18.761 -7.285 1.00 66.00 86 GLY A C 1
ATOM 598 O O . GLY A 1 86 ? 2.725 18.931 -8.246 1.00 66.00 86 GLY A O 1
ATOM 599 N N . ALA A 1 87 ? 4.092 17.599 -7.067 1.00 74.00 87 ALA A N 1
ATOM 600 C CA . ALA A 1 87 ? 3.828 16.380 -7.825 1.00 74.00 87 ALA A CA 1
ATOM 601 C C . ALA A 1 87 ? 2.800 15.503 -7.095 1.00 74.00 87 ALA A C 1
ATOM 603 O O . ALA A 1 87 ? 2.933 15.240 -5.898 1.00 74.00 87 ALA A O 1
ATOM 604 N N . GLU A 1 88 ? 1.798 15.024 -7.830 1.00 83.12 88 GLU A N 1
ATOM 605 C CA . GLU A 1 88 ? 0.784 14.093 -7.337 1.00 83.12 88 GLU A CA 1
ATOM 606 C C . GLU A 1 88 ? 1.045 12.690 -7.893 1.00 83.12 88 GLU A C 1
ATOM 608 O O . GLU A 1 88 ? 1.321 12.504 -9.080 1.00 83.12 88 GLU A O 1
ATOM 613 N N . SER A 1 89 ? 0.976 11.684 -7.025 1.00 82.75 89 SER A N 1
ATOM 614 C CA . SER A 1 89 ? 1.081 10.277 -7.402 1.00 82.75 89 SER A CA 1
ATOM 615 C C . SER A 1 89 ? 0.049 9.459 -6.641 1.00 82.75 89 SER A C 1
ATOM 617 O O . SER A 1 89 ? -0.183 9.713 -5.466 1.00 82.75 89 SER A O 1
ATOM 619 N N . GLY A 1 90 ? -0.559 8.466 -7.285 1.00 85.81 90 GLY A N 1
ATOM 620 C CA . GLY A 1 90 ? -1.555 7.610 -6.646 1.00 85.81 90 GLY A CA 1
ATOM 621 C C . GLY A 1 90 ? -1.206 6.130 -6.731 1.00 85.81 90 GLY A C 1
ATOM 622 O O . GLY A 1 90 ? -0.409 5.712 -7.576 1.00 85.81 90 GLY A O 1
ATOM 623 N N . PHE A 1 91 ? -1.768 5.337 -5.827 1.00 86.69 91 PHE A N 1
ATOM 624 C CA . PHE A 1 91 ? -1.632 3.885 -5.812 1.00 86.69 91 PHE A CA 1
ATOM 625 C C . PHE A 1 91 ? -2.841 3.220 -5.147 1.00 86.69 91 PHE A C 1
ATOM 627 O O . PHE A 1 91 ? -3.481 3.796 -4.271 1.00 86.69 91 PHE A O 1
ATOM 634 N N . ASN A 1 92 ? -3.118 1.972 -5.535 1.00 88.94 92 ASN A N 1
ATOM 635 C CA . ASN A 1 92 ? -4.091 1.137 -4.834 1.00 88.94 92 ASN A CA 1
ATOM 636 C C . ASN A 1 92 ? -3.513 0.667 -3.493 1.00 88.94 92 ASN A C 1
ATOM 638 O O . ASN A 1 92 ? -2.383 0.164 -3.444 1.00 88.94 92 ASN A O 1
ATOM 642 N N . GLY A 1 93 ? -4.298 0.816 -2.431 1.00 90.06 93 GLY A N 1
ATOM 643 C CA . GLY A 1 93 ? -3.997 0.337 -1.090 1.00 90.06 93 GLY A CA 1
ATOM 644 C C . GLY A 1 93 ? -4.995 -0.721 -0.637 1.00 90.06 93 GLY A C 1
ATOM 645 O O . GLY A 1 93 ? -6.182 -0.640 -0.943 1.00 90.06 93 GLY A O 1
ATOM 646 N N . VAL A 1 94 ? -4.495 -1.703 0.107 1.00 92.06 94 VAL A N 1
ATOM 647 C CA . VAL A 1 94 ? -5.303 -2.691 0.827 1.00 92.06 94 VAL A CA 1
ATOM 648 C C . VAL A 1 94 ? -4.993 -2.546 2.308 1.00 92.06 94 VAL A C 1
ATOM 650 O O . VAL A 1 94 ? -3.845 -2.731 2.709 1.00 92.06 94 VAL A O 1
ATOM 653 N N . LEU A 1 95 ? -5.996 -2.217 3.112 1.00 91.31 95 LEU A N 1
ATOM 654 C CA . LEU A 1 95 ? -5.888 -2.062 4.556 1.00 91.31 95 LEU A CA 1
ATOM 655 C C . LEU A 1 95 ? -6.711 -3.136 5.254 1.00 91.31 95 LEU A C 1
ATOM 657 O O . LEU A 1 95 ? -7.909 -3.237 5.034 1.00 91.31 95 LEU A O 1
ATOM 661 N N . THR A 1 96 ? -6.084 -3.937 6.105 1.00 91.50 96 THR A N 1
ATOM 662 C CA . THR A 1 96 ? -6.781 -4.976 6.874 1.00 91.50 96 THR A CA 1
ATOM 663 C C . THR A 1 96 ? -6.664 -4.696 8.361 1.00 91.50 96 THR A C 1
ATOM 665 O O . THR A 1 96 ? -5.545 -4.645 8.866 1.00 91.50 96 THR A O 1
ATOM 668 N N . PHE A 1 97 ? -7.792 -4.541 9.056 1.00 88.50 97 PHE A N 1
ATOM 669 C CA . PHE A 1 97 ? -7.843 -4.348 10.509 1.00 88.50 97 PHE A CA 1
ATOM 670 C C . PHE A 1 97 ? -7.969 -5.673 11.256 1.00 88.50 97 PHE A C 1
ATOM 672 O O . PHE A 1 97 ? -8.776 -6.534 10.904 1.00 88.50 97 PHE A O 1
ATOM 679 N N . ALA A 1 98 ? -7.205 -5.792 12.336 1.00 86.38 98 ALA A N 1
ATOM 680 C CA . ALA A 1 98 ? -7.204 -6.899 13.278 1.00 86.38 98 ALA A CA 1
ATOM 681 C C . ALA A 1 98 ? -7.092 -6.346 14.713 1.00 86.38 98 ALA A C 1
ATOM 683 O O . ALA A 1 98 ? -6.028 -6.388 15.334 1.00 86.38 98 ALA A O 1
ATOM 684 N N . GLY A 1 99 ? -8.197 -5.798 15.229 1.00 82.31 99 GLY A N 1
ATOM 685 C CA . GLY A 1 99 ? -8.227 -5.126 16.535 1.00 82.31 99 GLY A CA 1
ATOM 686 C C . GLY A 1 99 ? -7.406 -3.835 16.518 1.00 82.31 99 GLY A C 1
ATOM 687 O O . GLY A 1 99 ? -7.579 -3.009 15.627 1.00 82.31 99 GLY A O 1
ATOM 688 N N . ASP A 1 100 ? -6.468 -3.698 17.458 1.00 85.00 100 ASP A N 1
ATOM 689 C CA . ASP A 1 100 ? -5.621 -2.500 17.623 1.00 85.00 100 ASP A CA 1
ATOM 690 C C . ASP A 1 100 ? -4.440 -2.444 16.632 1.00 85.00 100 ASP A C 1
ATOM 692 O O . ASP A 1 100 ? -3.516 -1.634 16.754 1.00 85.00 100 ASP A O 1
ATOM 696 N N . SER A 1 101 ? -4.408 -3.361 15.667 1.00 88.81 101 SER A N 1
ATOM 697 C CA . SER A 1 101 ? -3.390 -3.438 14.623 1.00 88.81 101 SER A CA 1
ATOM 698 C C . SER A 1 101 ? -4.043 -3.523 13.254 1.00 88.81 101 SER A C 1
ATOM 700 O O . SER A 1 101 ? -5.088 -4.144 13.085 1.00 88.81 101 SER A O 1
ATOM 702 N N . ALA A 1 102 ? -3.406 -2.925 12.257 1.00 91.00 102 ALA A N 1
ATOM 703 C CA . ALA A 1 102 ? -3.822 -3.015 10.872 1.00 91.00 102 ALA A CA 1
ATOM 704 C C . ALA A 1 102 ? -2.614 -3.206 9.956 1.00 91.00 102 ALA A C 1
ATOM 706 O O . ALA A 1 102 ? -1.500 -2.796 10.272 1.00 91.00 102 ALA A O 1
ATOM 707 N N . MET A 1 103 ? -2.819 -3.839 8.809 1.00 92.50 103 MET A N 1
ATOM 708 C CA . MET A 1 103 ? -1.786 -4.012 7.793 1.00 92.50 103 MET A CA 1
ATOM 709 C C . MET A 1 103 ? -2.191 -3.265 6.534 1.00 92.50 103 MET A C 1
ATOM 711 O O . MET A 1 103 ? -3.239 -3.555 5.960 1.00 92.50 103 MET A O 1
ATOM 715 N N . LEU A 1 104 ? -1.351 -2.327 6.103 1.00 91.31 104 LEU A N 1
ATOM 716 C CA . LEU A 1 104 ? -1.537 -1.560 4.878 1.00 91.31 104 LEU A CA 1
ATOM 717 C C . LEU A 1 104 ? -0.538 -2.033 3.825 1.00 91.31 104 LEU A C 1
ATOM 719 O O . LEU A 1 104 ? 0.674 -1.951 4.026 1.00 91.31 104 LEU A O 1
ATOM 723 N N . SER A 1 105 ? -1.040 -2.542 2.705 1.00 91.38 105 SER A N 1
ATOM 724 C CA . SER A 1 105 ? -0.238 -3.041 1.592 1.00 91.38 105 SER A CA 1
ATOM 725 C C . SER A 1 105 ? -0.477 -2.225 0.328 1.00 91.38 105 SER A C 1
ATOM 727 O O . SER A 1 105 ? -1.616 -1.912 -0.018 1.00 91.38 105 SER A O 1
ATOM 729 N N . TYR A 1 106 ? 0.607 -1.924 -0.387 1.00 88.06 106 TYR A N 1
ATOM 730 C CA . TYR A 1 106 ? 0.599 -1.292 -1.704 1.00 88.06 106 TYR A CA 1
ATOM 731 C C . TYR A 1 106 ? 1.259 -2.250 -2.709 1.00 88.06 106 TYR A C 1
ATOM 733 O O . TYR A 1 106 ? 2.479 -2.180 -2.919 1.00 88.06 106 TYR A O 1
ATOM 741 N N . PRO A 1 107 ? 0.498 -3.160 -3.346 1.00 84.94 107 PRO A N 1
ATOM 742 C CA . PRO A 1 107 ? 1.068 -4.209 -4.194 1.00 84.94 107 PRO A CA 1
ATOM 743 C C . PRO A 1 107 ? 1.951 -3.659 -5.319 1.00 84.94 107 PRO A C 1
ATOM 745 O O . PRO A 1 107 ? 3.066 -4.129 -5.529 1.00 84.94 107 PRO A O 1
ATOM 748 N N . ALA A 1 108 ? 1.512 -2.578 -5.971 1.00 82.88 108 ALA A N 1
ATOM 749 C CA . ALA A 1 108 ? 2.251 -1.940 -7.063 1.00 82.88 108 ALA A CA 1
ATOM 750 C C . ALA A 1 108 ? 3.626 -1.390 -6.638 1.00 82.88 108 ALA A C 1
ATOM 752 O O . ALA A 1 108 ? 4.536 -1.292 -7.459 1.00 82.88 108 ALA A O 1
ATOM 753 N N . LYS A 1 109 ? 3.791 -1.038 -5.357 1.00 82.00 109 LYS A N 1
ATOM 754 C CA . LYS A 1 109 ? 5.048 -0.514 -4.802 1.00 82.00 109 LYS A CA 1
ATOM 755 C C . LYS A 1 109 ? 5.833 -1.566 -4.011 1.00 82.00 109 LYS A C 1
ATOM 757 O O . LYS A 1 109 ? 6.901 -1.248 -3.499 1.00 82.00 109 LYS A O 1
ATOM 762 N N . ASN A 1 110 ? 5.343 -2.811 -3.934 1.00 86.81 110 ASN A N 1
ATOM 763 C CA . ASN A 1 110 ? 5.910 -3.889 -3.113 1.00 86.81 110 ASN A CA 1
ATOM 764 C C . ASN A 1 110 ? 6.185 -3.452 -1.668 1.00 86.81 110 ASN A C 1
ATOM 766 O O . ASN A 1 110 ? 7.214 -3.799 -1.090 1.00 86.81 110 ASN A O 1
ATOM 770 N N . CYS A 1 111 ? 5.281 -2.648 -1.114 1.00 88.38 111 CYS A N 1
ATOM 771 C CA . CYS A 1 111 ? 5.435 -2.063 0.205 1.00 88.38 111 CYS A CA 1
ATOM 772 C C . CYS A 1 111 ? 4.316 -2.548 1.130 1.00 88.38 111 CYS A C 1
ATOM 774 O O . CYS A 1 111 ? 3.149 -2.589 0.734 1.00 88.38 111 CYS A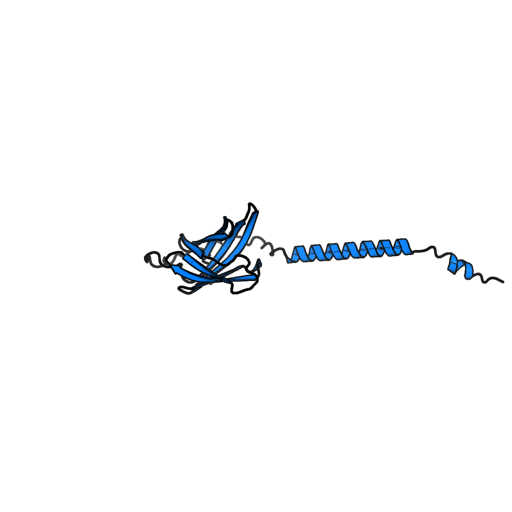 O 1
ATOM 776 N N . ALA A 1 112 ? 4.682 -2.922 2.354 1.00 91.62 112 ALA A N 1
ATOM 777 C CA . ALA A 1 112 ? 3.744 -3.262 3.414 1.00 91.62 112 ALA A CA 1
ATOM 778 C C . ALA A 1 112 ? 4.120 -2.558 4.720 1.00 91.62 112 ALA A C 1
ATOM 780 O O . ALA A 1 112 ? 5.297 -2.467 5.079 1.00 91.62 112 ALA A O 1
ATOM 781 N N . LEU A 1 113 ? 3.102 -2.089 5.434 1.00 92.81 113 LEU A N 1
ATOM 782 C CA . LEU A 1 113 ? 3.198 -1.367 6.694 1.00 92.81 113 LEU A CA 1
ATOM 783 C C . LEU A 1 113 ? 2.342 -2.062 7.746 1.00 92.81 113 LEU A C 1
ATOM 785 O O . LEU A 1 113 ? 1.206 -2.447 7.474 1.00 92.81 113 LEU A O 1
ATOM 789 N N . LEU A 1 114 ? 2.879 -2.163 8.956 1.00 92.19 114 LEU A N 1
ATOM 790 C CA . LEU A 1 114 ? 2.108 -2.445 10.153 1.00 92.19 114 LEU A CA 1
ATOM 791 C C . LEU A 1 114 ? 1.697 -1.115 10.777 1.00 92.19 114 LEU A C 1
ATOM 793 O O . LEU A 1 114 ? 2.546 -0.298 11.123 1.00 92.19 114 LEU A O 1
ATOM 797 N N . LEU A 1 115 ? 0.399 -0.913 10.914 1.00 92.06 115 LEU A N 1
ATOM 798 C CA . LEU A 1 115 ? -0.215 0.190 11.628 1.00 92.06 115 LEU A CA 1
ATOM 799 C C . LEU A 1 115 ? -0.603 -0.317 13.013 1.00 92.06 115 LEU A C 1
ATOM 801 O O . LEU A 1 115 ? -1.307 -1.314 13.137 1.00 92.06 115 LEU A O 1
ATOM 805 N N . THR A 1 116 ? -0.157 0.363 14.058 1.00 90.19 116 THR A N 1
ATOM 806 C CA . THR A 1 116 ? -0.572 0.071 15.434 1.00 90.19 116 THR A CA 1
ATOM 807 C C . THR A 1 116 ? -1.304 1.276 15.985 1.00 90.19 116 THR A C 1
ATOM 809 O O . THR A 1 116 ? -0.794 2.399 15.897 1.00 90.19 116 THR A O 1
ATOM 812 N N . GLN A 1 117 ? -2.494 1.060 16.535 1.00 88.19 117 GLN A N 1
ATOM 813 C CA . GLN A 1 117 ? -3.281 2.133 17.117 1.00 88.19 117 GLN A CA 1
ATOM 814 C C . GLN A 1 117 ? -2.532 2.737 18.308 1.00 88.19 117 GLN A C 1
ATOM 816 O O . GLN A 1 117 ? -2.046 2.025 19.186 1.00 88.19 117 GLN A O 1
ATOM 821 N N . SER A 1 118 ? -2.400 4.062 18.312 1.00 83.75 118 SER A N 1
ATOM 822 C CA . SER A 1 118 ? -1.753 4.805 19.394 1.00 83.75 118 SER A CA 1
ATOM 823 C C . SER A 1 118 ? -2.803 5.417 20.319 1.00 83.75 118 SER A C 1
ATOM 825 O O . SER A 1 118 ? -2.854 5.076 21.500 1.00 83.75 118 SER A O 1
ATOM 827 N N . ARG A 1 119 ? -3.669 6.289 19.780 1.00 78.06 119 ARG A N 1
ATOM 828 C CA . ARG A 1 119 ? -4.833 6.886 20.461 1.00 78.06 119 ARG A CA 1
ATOM 829 C C . ARG A 1 119 ? -5.871 7.332 19.443 1.00 78.06 119 ARG A C 1
ATOM 831 O O . ARG A 1 119 ? -5.479 7.870 18.415 1.00 78.06 119 ARG A O 1
ATOM 838 N N . ASP A 1 120 ? -7.150 7.181 19.774 1.00 78.50 120 ASP A N 1
ATOM 839 C CA . ASP A 1 120 ? -8.282 7.639 18.962 1.00 78.50 120 ASP A CA 1
ATOM 840 C C . ASP A 1 120 ? -8.145 7.207 17.486 1.00 78.50 120 ASP A C 1
ATOM 842 O O . ASP A 1 120 ? -8.156 6.008 17.190 1.00 78.50 120 ASP A O 1
ATOM 846 N N . ASP A 1 121 ? -7.966 8.169 16.579 1.00 82.50 121 ASP A N 1
ATOM 847 C CA . ASP A 1 121 ? -7.795 8.007 15.133 1.00 82.50 121 ASP A CA 1
ATOM 848 C C . ASP A 1 121 ? -6.325 7.930 14.686 1.00 82.50 121 ASP A C 1
ATOM 850 O O . ASP A 1 121 ? -6.055 7.801 13.494 1.00 82.50 121 ASP A O 1
ATOM 854 N N . ALA A 1 122 ? -5.362 8.022 15.604 1.00 86.38 122 ALA A N 1
ATOM 855 C CA . ALA A 1 122 ? -3.936 8.046 15.299 1.00 86.38 122 ALA A CA 1
ATOM 856 C C . ALA A 1 122 ? -3.310 6.642 15.322 1.00 86.38 122 ALA A C 1
ATOM 858 O O . ALA A 1 122 ? -3.248 5.969 16.357 1.00 86.38 122 ALA A O 1
ATOM 859 N N . TRP A 1 123 ? -2.743 6.245 14.185 1.00 90.62 123 TRP A N 1
ATOM 860 C CA . TRP A 1 123 ? -2.086 4.962 13.950 1.00 90.62 123 TRP A CA 1
ATOM 861 C C . TRP A 1 123 ? -0.612 5.167 13.621 1.00 90.62 123 TRP A C 1
ATOM 863 O O . TRP A 1 123 ? -0.255 5.933 12.733 1.00 90.62 123 TRP A O 1
ATOM 873 N N . THR A 1 124 ? 0.274 4.464 14.316 1.00 90.50 124 THR A N 1
ATOM 874 C CA . THR A 1 124 ? 1.714 4.519 14.041 1.00 90.50 124 THR A CA 1
ATOM 875 C C . THR A 1 124 ? 2.069 3.483 12.984 1.00 90.50 124 THR A C 1
ATOM 877 O O . THR A 1 124 ? 1.864 2.293 13.214 1.00 90.50 124 THR A O 1
ATOM 880 N N . ALA A 1 125 ? 2.622 3.912 11.850 1.00 90.88 125 ALA A N 1
ATOM 881 C CA . ALA A 1 125 ? 3.087 3.019 10.794 1.00 90.88 125 ALA A CA 1
ATOM 882 C C . ALA A 1 125 ? 4.549 2.610 10.984 1.00 90.88 125 ALA A C 1
ATOM 884 O O . ALA A 1 125 ? 5.429 3.447 11.201 1.00 90.88 125 ALA A O 1
ATOM 885 N N . ARG A 1 126 ? 4.810 1.314 10.816 1.00 89.06 126 ARG A N 1
ATOM 886 C CA . ARG A 1 126 ? 6.143 0.714 10.747 1.00 89.06 126 ARG A CA 1
ATOM 887 C C . ARG A 1 126 ? 6.275 -0.118 9.471 1.00 89.06 126 ARG A C 1
ATOM 889 O O . ARG A 1 126 ? 5.434 -0.988 9.237 1.00 89.06 126 ARG A O 1
ATOM 896 N N . PRO A 1 127 ? 7.299 0.110 8.638 1.00 90.31 127 PRO A N 1
ATOM 897 C CA . PRO A 1 127 ? 7.512 -0.671 7.430 1.00 90.31 127 PRO A CA 1
ATOM 898 C C . PRO A 1 127 ? 7.854 -2.115 7.781 1.00 90.31 127 PRO A C 1
ATOM 900 O O . PRO A 1 127 ? 8.732 -2.394 8.593 1.00 90.31 127 PRO A O 1
ATOM 903 N N . LEU A 1 128 ? 7.162 -3.041 7.125 1.00 87.44 128 LEU A N 1
ATOM 904 C CA . LEU A 1 128 ? 7.478 -4.469 7.144 1.00 87.44 128 LEU A CA 1
ATOM 905 C C . LEU A 1 128 ? 8.439 -4.847 6.008 1.00 87.44 128 LEU A C 1
ATOM 907 O O . LEU A 1 128 ? 8.998 -5.940 5.997 1.00 87.44 128 LEU A O 1
ATOM 911 N N . THR A 1 129 ? 8.640 -3.943 5.046 1.00 84.88 129 THR A N 1
ATOM 912 C CA . THR A 1 129 ? 9.487 -4.146 3.865 1.00 84.88 129 THR A CA 1
ATOM 913 C C . THR A 1 129 ? 10.397 -2.945 3.630 1.00 84.88 129 THR A C 1
ATOM 915 O O . THR A 1 129 ? 9.999 -1.809 3.871 1.00 84.88 129 THR A O 1
ATOM 918 N N . THR A 1 130 ? 11.576 -3.164 3.048 1.00 79.88 130 THR A N 1
ATOM 919 C CA . THR A 1 130 ? 12.558 -2.104 2.741 1.00 79.88 130 THR A CA 1
ATOM 920 C C . THR A 1 130 ? 12.184 -1.218 1.544 1.00 79.88 130 THR A C 1
ATOM 922 O O . THR A 1 130 ? 12.857 -0.231 1.268 1.00 79.88 130 THR A O 1
ATOM 925 N N . ARG A 1 131 ? 11.109 -1.553 0.820 1.00 80.31 131 ARG A N 1
ATOM 926 C CA . ARG A 1 131 ? 10.603 -0.834 -0.366 1.00 80.31 131 ARG A CA 1
ATOM 927 C C . ARG A 1 131 ? 9.606 0.279 -0.019 1.00 80.31 131 ARG A C 1
ATOM 929 O O . ARG A 1 131 ? 8.872 0.737 -0.889 1.00 80.31 131 ARG A O 1
ATOM 936 N N . CYS A 1 132 ? 9.574 0.702 1.239 1.00 76.62 132 CYS A N 1
ATOM 937 C CA . CYS A 1 132 ? 8.669 1.725 1.739 1.00 76.62 132 CYS A CA 1
ATOM 938 C C . CYS A 1 132 ? 9.438 3.010 2.114 1.00 76.62 132 CYS A C 1
ATOM 940 O O . CYS A 1 132 ? 9.655 3.261 3.299 1.00 76.62 132 CYS A O 1
ATOM 942 N N . PRO A 1 133 ? 9.913 3.813 1.144 1.00 64.69 133 PRO A N 1
ATOM 943 C CA . PRO A 1 133 ? 10.529 5.097 1.463 1.00 64.69 133 PRO A CA 1
ATOM 944 C C . PRO A 1 133 ? 9.472 6.047 2.038 1.00 64.69 133 PRO A C 1
ATOM 946 O O . PRO A 1 133 ? 8.338 6.079 1.554 1.00 64.69 133 PRO A O 1
ATOM 949 N N . ASP A 1 134 ? 9.838 6.773 3.095 1.00 67.50 134 ASP A N 1
ATOM 950 C CA . ASP A 1 134 ? 9.007 7.793 3.750 1.00 67.50 134 ASP A CA 1
ATOM 951 C C . ASP A 1 134 ? 7.618 7.295 4.161 1.00 67.50 134 ASP A C 1
ATOM 953 O O . ASP A 1 134 ? 6.639 8.037 4.140 1.00 67.50 134 ASP A O 1
ATOM 957 N N . SER A 1 135 ? 7.503 6.007 4.493 1.00 70.31 135 SER A N 1
ATOM 958 C CA . SER A 1 135 ? 6.251 5.353 4.884 1.00 70.31 135 SER A CA 1
ATOM 959 C C . SER A 1 135 ? 5.987 5.377 6.395 1.00 70.31 135 SER A C 1
ATOM 961 O O . SER A 1 135 ? 4.875 5.089 6.837 1.00 70.31 135 SER A O 1
ATOM 963 N N . GLU A 1 136 ? 7.033 5.661 7.172 1.00 75.62 136 GLU A N 1
ATOM 964 C CA . GLU A 1 136 ? 6.987 5.797 8.627 1.00 75.62 136 GLU A CA 1
ATOM 965 C C . GLU A 1 136 ? 6.240 7.065 9.039 1.00 75.62 136 GLU A C 1
ATOM 967 O O . GLU A 1 136 ? 6.154 8.034 8.283 1.00 75.62 136 GLU A O 1
ATOM 972 N N . GLY A 1 137 ? 5.683 7.044 10.246 1.00 80.50 137 GLY A N 1
ATOM 973 C CA . GLY A 1 137 ? 4.977 8.181 10.824 1.00 80.50 137 GLY A CA 1
ATOM 974 C C . GLY A 1 137 ? 3.566 7.836 11.273 1.00 80.50 137 GLY A C 1
ATOM 975 O O . GLY A 1 137 ? 3.185 6.667 11.373 1.00 80.50 137 GLY A O 1
ATOM 976 N N . THR A 1 138 ? 2.803 8.879 11.573 1.00 87.88 138 THR A N 1
ATOM 977 C CA . THR A 1 138 ? 1.450 8.754 12.112 1.00 87.88 138 THR A CA 1
ATOM 978 C C . THR A 1 138 ? 0.428 8.940 11.002 1.00 87.88 138 THR A C 1
ATOM 980 O O . THR A 1 138 ? 0.428 9.961 10.319 1.00 87.88 138 THR A O 1
ATOM 983 N N . TRP A 1 139 ? -0.450 7.960 10.845 1.00 89.81 139 TRP A N 1
ATOM 984 C CA . TRP A 1 139 ? -1.635 8.022 10.003 1.00 89.81 139 TRP A CA 1
ATOM 985 C C . TRP A 1 139 ? -2.841 8.411 10.857 1.00 89.81 139 TRP A C 1
ATOM 987 O O . TRP A 1 139 ? -3.010 7.885 11.955 1.00 89.81 139 TRP A O 1
ATOM 997 N N . SER A 1 140 ? -3.678 9.310 10.357 1.00 88.81 140 SER A N 1
ATOM 998 C CA . SER A 1 140 ? -5.042 9.508 10.835 1.00 88.81 140 SER A CA 1
ATOM 999 C C . SER A 1 140 ? -5.953 8.590 10.029 1.00 88.81 140 SER A C 1
ATOM 1001 O O . SER A 1 140 ? -5.923 8.604 8.798 1.00 88.81 140 SER A O 1
ATOM 1003 N N . VAL A 1 141 ? -6.714 7.750 10.719 1.00 89.31 141 VAL A N 1
ATOM 1004 C CA . VAL A 1 141 ? -7.677 6.829 10.117 1.00 89.31 141 VAL A CA 1
ATOM 1005 C C . VAL A 1 141 ? -9.039 7.121 10.722 1.00 89.31 141 VAL A C 1
ATOM 1007 O O . VAL A 1 141 ? -9.222 6.981 11.931 1.00 89.31 141 VAL A O 1
ATOM 1010 N N . ARG A 1 142 ? -9.990 7.529 9.883 1.00 85.06 142 ARG A N 1
ATOM 1011 C CA . ARG A 1 142 ? -11.316 7.990 10.308 1.00 85.06 142 ARG A CA 1
ATOM 1012 C C . ARG A 1 142 ? -12.408 7.239 9.570 1.00 85.06 142 ARG A C 1
ATOM 1014 O O . ARG A 1 142 ? -12.300 7.012 8.370 1.00 85.06 142 ARG A O 1
ATOM 1021 N N . ASP A 1 143 ? -13.484 6.910 10.272 1.00 81.62 143 ASP A N 1
ATOM 1022 C CA . ASP A 1 143 ? -14.708 6.439 9.633 1.00 81.62 143 ASP A CA 1
ATOM 1023 C C . ASP A 1 143 ? -15.428 7.634 8.997 1.00 81.62 143 ASP A C 1
ATOM 1025 O O . ASP A 1 143 ? -15.936 8.512 9.695 1.00 81.62 143 ASP A O 1
ATOM 1029 N N . ALA A 1 144 ? -15.457 7.679 7.666 1.00 77.31 144 ALA A N 1
ATOM 1030 C CA . ALA A 1 144 ? -16.162 8.722 6.923 1.00 77.31 144 ALA A CA 1
ATOM 1031 C C . ALA A 1 144 ? -17.644 8.366 6.738 1.00 77.31 144 ALA A C 1
ATOM 1033 O O . ALA A 1 144 ? -18.526 9.220 6.833 1.00 77.31 144 ALA A O 1
ATOM 1034 N N . ALA A 1 145 ? -17.922 7.083 6.497 1.00 73.06 145 ALA A N 1
ATOM 1035 C CA . ALA A 1 145 ? -19.264 6.521 6.405 1.00 73.06 145 ALA A CA 1
ATOM 1036 C C . ALA A 1 145 ? -19.228 5.021 6.756 1.00 73.06 145 ALA A C 1
ATOM 1038 O O . ALA A 1 145 ? -18.150 4.428 6.804 1.00 73.06 145 ALA A O 1
ATOM 1039 N N . PRO A 1 146 ? -20.378 4.358 6.978 1.00 73.69 146 PRO A N 1
ATOM 1040 C CA . PRO A 1 146 ? -20.401 2.917 7.212 1.00 73.69 146 PRO A CA 1
ATOM 1041 C C . PRO A 1 146 ? -19.697 2.147 6.084 1.00 73.69 146 PRO A C 1
ATOM 1043 O O . PRO A 1 146 ? -20.121 2.200 4.931 1.00 73.69 146 PRO A O 1
ATOM 1046 N N . GLY A 1 147 ? -18.613 1.443 6.423 1.00 74.12 147 GLY A N 1
ATOM 1047 C CA . GLY A 1 147 ? -17.797 0.700 5.457 1.00 74.12 147 GLY A CA 1
ATOM 1048 C C . GLY A 1 147 ? -16.867 1.564 4.598 1.00 74.12 147 GLY A C 1
ATOM 1049 O O . GLY A 1 147 ? -16.280 1.038 3.659 1.00 74.12 147 GLY A O 1
ATOM 1050 N N . ILE A 1 148 ? -16.711 2.854 4.903 1.00 80.44 148 ILE A N 1
ATOM 1051 C CA . ILE A 1 148 ? -15.799 3.772 4.216 1.00 80.44 148 ILE A CA 1
ATOM 1052 C C . ILE A 1 148 ? -14.889 4.435 5.242 1.00 80.44 148 ILE A C 1
ATOM 1054 O O . ILE A 1 148 ? -15.355 5.109 6.162 1.00 80.44 148 ILE A O 1
ATOM 1058 N N . ILE A 1 149 ? -13.587 4.299 5.027 1.00 88.00 149 ILE A N 1
ATOM 1059 C CA . ILE A 1 149 ? -12.565 4.919 5.861 1.00 88.00 149 ILE A CA 1
ATOM 1060 C C . ILE A 1 149 ? -11.757 5.927 5.058 1.00 88.00 149 ILE A C 1
ATOM 1062 O O . ILE A 1 149 ? -11.423 5.707 3.893 1.00 88.00 149 ILE A O 1
ATOM 1066 N N . GLU A 1 150 ? -11.414 7.0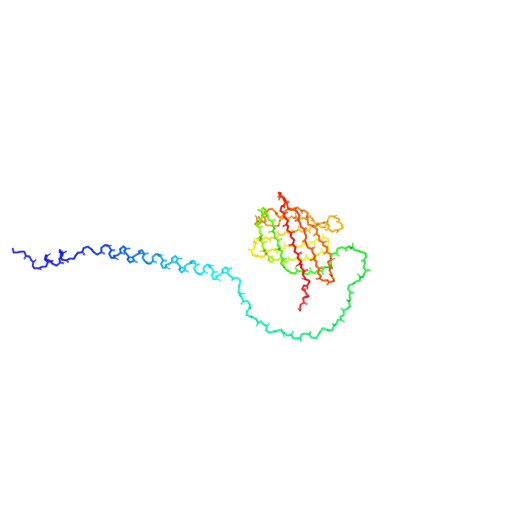23 5.709 1.00 88.81 150 GLU A N 1
ATOM 1067 C CA . GLU A 1 150 ? -10.455 8.002 5.230 1.00 88.81 150 GLU A CA 1
ATOM 1068 C C . GLU A 1 150 ? -9.118 7.766 5.918 1.00 88.81 150 GLU A C 1
ATOM 1070 O O . GLU A 1 150 ? -9.038 7.596 7.1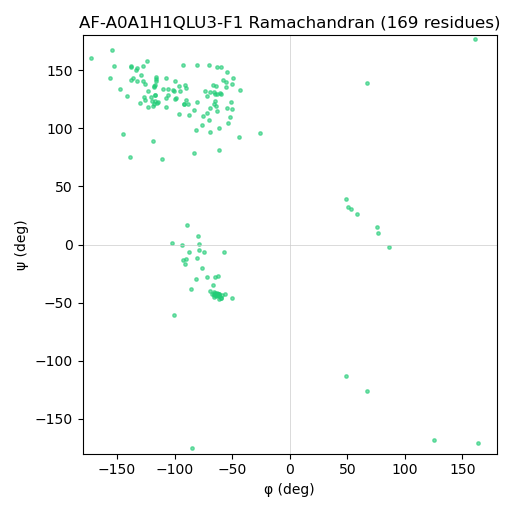36 1.00 88.81 150 GLU A O 1
ATOM 1075 N N . LEU A 1 151 ? -8.065 7.746 5.113 1.00 90.56 151 LEU A N 1
ATOM 1076 C CA . LEU A 1 151 ? -6.693 7.749 5.570 1.00 90.56 151 LEU A CA 1
ATOM 1077 C C . LEU A 1 151 ? -6.077 9.084 5.223 1.00 90.56 151 LEU A C 1
ATOM 1079 O O . LEU A 1 151 ? -6.165 9.534 4.083 1.00 90.56 151 LEU A O 1
ATOM 1083 N N . GLU A 1 152 ? -5.379 9.659 6.184 1.00 90.00 152 GLU A N 1
ATOM 1084 C CA . GLU A 1 152 ? -4.562 10.838 5.984 1.00 90.00 152 GLU A CA 1
ATOM 1085 C C . GLU A 1 152 ? -3.227 10.662 6.698 1.00 90.00 152 GLU A C 1
ATOM 1087 O O . GLU A 1 152 ? -3.131 10.094 7.784 1.00 90.00 152 GLU A O 1
ATOM 1092 N N . ARG A 1 153 ? -2.166 11.166 6.090 1.00 88.44 153 ARG A N 1
ATOM 1093 C CA . ARG A 1 153 ? -0.852 11.250 6.699 1.00 88.44 153 ARG A CA 1
ATOM 1094 C C . ARG A 1 153 ? -0.138 12.482 6.192 1.00 88.44 153 ARG A C 1
ATOM 1096 O O . ARG A 1 153 ? -0.023 12.690 4.986 1.00 88.44 153 ARG A O 1
ATOM 1103 N N . VAL A 1 154 ? 0.461 13.210 7.122 1.00 82.81 154 VAL A N 1
ATOM 1104 C CA . VAL A 1 154 ? 1.441 14.247 6.814 1.00 82.81 154 VAL A CA 1
ATOM 1105 C C . VAL A 1 154 ? 2.836 13.640 6.956 1.00 82.81 154 VAL A C 1
ATOM 1107 O O . VAL A 1 154 ? 3.234 13.219 8.041 1.00 82.81 154 VAL A O 1
ATOM 1110 N N . GLY A 1 155 ? 3.539 13.509 5.836 1.00 75.12 155 GLY A N 1
ATOM 1111 C CA . GLY A 1 155 ? 4.916 13.039 5.765 1.00 75.12 155 GLY A CA 1
ATOM 1112 C C . GLY A 1 155 ? 5.933 14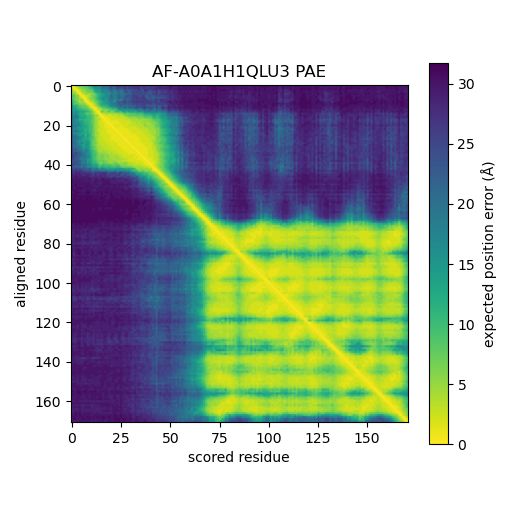.160 5.995 1.00 75.12 155 GLY A C 1
ATOM 1113 O O . GLY A 1 155 ? 5.591 15.305 6.300 1.00 75.12 155 GLY A O 1
ATOM 1114 N N . ALA A 1 156 ? 7.215 13.827 5.837 1.00 66.81 156 ALA A N 1
ATOM 1115 C CA . ALA A 1 156 ? 8.289 14.812 5.906 1.00 66.81 156 ALA A CA 1
ATOM 1116 C C . ALA A 1 156 ? 8.156 15.862 4.784 1.00 66.81 156 ALA A C 1
ATOM 1118 O O . ALA A 1 156 ? 7.569 15.598 3.731 1.00 66.81 156 ALA A O 1
ATOM 1119 N N . GLU A 1 157 ? 8.680 17.066 5.037 1.00 68.12 157 GLU A N 1
ATOM 1120 C CA . GLU A 1 157 ? 8.720 18.185 4.077 1.00 68.12 157 GLU A CA 1
ATOM 1121 C C . GLU A 1 157 ? 7.349 18.642 3.537 1.00 68.12 157 GLU A C 1
ATOM 1123 O O . GLU A 1 157 ? 7.246 19.199 2.447 1.00 68.12 157 GLU A O 1
ATOM 1128 N N . GLY A 1 158 ? 6.275 18.428 4.306 1.00 70.75 158 GLY A N 1
ATOM 1129 C CA . GLY A 1 158 ? 4.926 18.856 3.923 1.00 70.75 158 GLY A CA 1
ATOM 1130 C C . GLY A 1 158 ? 4.278 17.979 2.851 1.00 70.75 158 GLY A C 1
ATOM 1131 O O . GLY A 1 158 ? 3.276 18.382 2.262 1.00 70.75 158 GLY A O 1
ATOM 1132 N N . SER A 1 159 ? 4.828 16.787 2.595 1.00 79.06 159 SER A N 1
ATOM 1133 C CA . SER A 1 159 ? 4.139 15.780 1.794 1.00 79.06 159 SER A CA 1
ATOM 1134 C C . SER A 1 159 ? 2.859 15.332 2.499 1.00 79.06 159 SER A C 1
ATOM 1136 O O . SER A 1 159 ? 2.842 15.109 3.707 1.00 79.06 159 SER A O 1
ATOM 1138 N N . THR A 1 160 ? 1.772 15.199 1.753 1.00 83.62 160 THR A N 1
ATOM 1139 C CA . THR A 1 160 ? 0.491 14.722 2.280 1.00 83.62 160 THR A CA 1
ATOM 1140 C C . THR A 1 160 ? 0.061 13.499 1.495 1.00 83.62 160 THR A C 1
ATOM 1142 O O . THR A 1 160 ? 0.131 13.457 0.269 1.00 83.62 160 THR A O 1
ATOM 1145 N N . THR A 1 161 ? -0.330 12.455 2.210 1.00 85.94 161 THR A N 1
ATOM 1146 C CA . THR A 1 161 ? -0.894 11.238 1.641 1.00 85.94 161 THR A CA 1
ATOM 1147 C C . THR A 1 161 ? -2.311 11.119 2.164 1.00 85.94 161 THR A C 1
ATOM 1149 O O . THR A 1 161 ? -2.507 11.110 3.372 1.00 85.94 161 THR A O 1
ATOM 1152 N N . HIS A 1 162 ? -3.290 11.034 1.278 1.00 89.38 162 HIS A N 1
ATOM 1153 C CA . HIS A 1 162 ? -4.691 10.890 1.642 1.00 89.38 162 HIS A CA 1
ATOM 1154 C C . HIS A 1 162 ? -5.374 9.867 0.740 1.00 89.38 162 HIS A C 1
ATOM 1156 O O . HIS A 1 162 ? -4.936 9.619 -0.380 1.00 89.38 162 HIS A O 1
ATOM 1162 N N . GLY A 1 163 ? -6.424 9.228 1.220 1.00 87.06 163 GLY A N 1
ATOM 1163 C CA . GLY A 1 163 ? -7.154 8.259 0.422 1.00 87.06 163 GLY A CA 1
ATOM 1164 C C . GLY A 1 163 ? -8.407 7.795 1.120 1.00 87.06 163 GLY A C 1
ATOM 1165 O O . GLY A 1 163 ? -8.536 7.905 2.337 1.00 87.06 163 GLY A O 1
ATOM 1166 N N . THR A 1 164 ? -9.316 7.245 0.333 1.00 87.44 164 THR A N 1
ATOM 1167 C CA . THR A 1 164 ? -10.564 6.688 0.837 1.00 87.44 164 THR A CA 1
ATOM 1168 C C . THR A 1 164 ? -10.603 5.219 0.456 1.00 87.44 164 THR A C 1
ATOM 1170 O O . THR A 1 164 ? -10.410 4.875 -0.713 1.00 87.44 164 THR A O 1
ATOM 1173 N N . LEU A 1 165 ? -10.820 4.348 1.440 1.00 86.31 165 LEU A N 1
ATOM 1174 C CA . LEU A 1 165 ? -10.925 2.908 1.233 1.00 86.31 165 LEU A CA 1
ATOM 1175 C C . LEU A 1 165 ? -12.331 2.436 1.603 1.00 86.31 165 LEU A C 1
ATOM 1177 O O . LEU A 1 165 ? -12.918 2.888 2.586 1.00 86.31 165 LEU A O 1
ATOM 1181 N N . SER A 1 166 ? -12.858 1.505 0.821 1.00 85.56 166 SER A N 1
ATOM 1182 C CA . SER A 1 166 ? -14.154 0.867 1.033 1.00 85.56 166 SER A CA 1
ATOM 1183 C C . SER A 1 166 ? -13.979 -0.568 1.507 1.00 85.56 166 SER A C 1
ATOM 1185 O O . SER A 1 166 ? -13.082 -1.267 1.043 1.00 85.56 166 SER A O 1
ATOM 1187 N N . TRP A 1 167 ? -14.850 -1.015 2.405 1.00 82.31 167 TRP A N 1
ATOM 1188 C CA . TRP A 1 167 ? -14.881 -2.391 2.887 1.00 82.31 167 TRP A CA 1
ATOM 1189 C C . TRP A 1 167 ? -15.273 -3.339 1.745 1.00 82.31 167 TRP A C 1
ATOM 1191 O O . TRP A 1 167 ? -16.367 -3.241 1.189 1.00 82.31 167 TR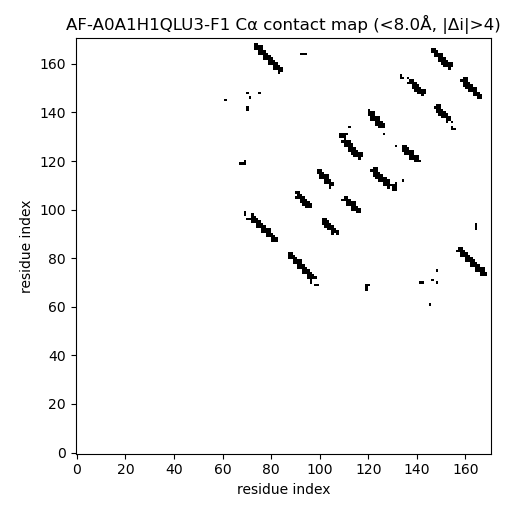P A O 1
ATOM 1201 N N . GLU A 1 168 ? -14.401 -4.295 1.431 1.00 69.31 168 GLU A N 1
ATOM 1202 C CA . GLU A 1 168 ? -14.751 -5.466 0.630 1.00 69.31 168 GLU A CA 1
ATOM 1203 C C . GLU A 1 168 ? -15.293 -6.584 1.531 1.00 69.31 168 GLU A C 1
ATOM 1205 O O . GLU A 1 168 ? -14.581 -7.159 2.359 1.00 69.31 168 GLU A O 1
ATOM 1210 N N . SER A 1 169 ? -16.588 -6.880 1.409 1.00 51.91 169 SER A N 1
ATOM 1211 C CA . SER A 1 169 ? -17.174 -8.047 2.069 1.00 51.91 169 SER A CA 1
ATOM 1212 C C . SER A 1 169 ? -16.563 -9.321 1.464 1.00 51.91 169 SER A C 1
ATOM 1214 O O . SER A 1 169 ? -16.549 -9.440 0.236 1.00 51.91 169 SER A O 1
ATOM 1216 N N . PRO A 1 170 ? -16.049 -10.269 2.272 1.00 46.25 170 PRO A N 1
ATOM 1217 C CA . PRO A 1 170 ? -15.634 -11.562 1.745 1.00 46.25 170 PRO A CA 1
ATOM 1218 C C . PRO A 1 170 ? -16.868 -12.286 1.189 1.00 46.25 170 PRO A C 1
ATOM 1220 O O . PRO A 1 170 ? -17.832 -12.514 1.922 1.00 46.25 170 PRO A O 1
ATOM 1223 N N . VAL A 1 171 ? -16.834 -12.587 -0.112 1.00 38.94 171 VAL A N 1
ATOM 1224 C CA . VAL A 1 171 ? -17.855 -13.369 -0.835 1.00 38.94 171 VAL A CA 1
ATOM 1225 C C . VAL A 1 171 ? -17.770 -14.842 -0.454 1.00 38.94 171 VAL A C 1
ATOM 1227 O O . VAL A 1 171 ? -16.631 -15.357 -0.368 1.00 38.94 171 VAL A O 1
#

Nearest PDB structures (foldseek):
  6czg-assembly2_B  TM=5.686E-01  e=2.757E-03  synthetic construct
  6czh-assembly1_A  TM=6.333E-01  e=3.087E-02  synthetic construct
  6czi-assembly2_B  TM=5.891E-01  e=2.637E-02  synthetic construct
  7aa0-assembly1_BBB  TM=4.872E-01  e=3.643E-01  Homo sapiens
  6moq-assembly1_A  TM=4.542E-01  e=4.737E-01  Homo sapiens